Protein AF-A0A086YJJ3-F1 (afdb_monomer_lite)

Foldseek 3Di:
DPDDDVVVVVVVVVVVVVVVVVVVCVVPVPPPPPPPPDDPVVVVVVVVVVVVVVVVCCVVVQWDDPDPPDIDGPD

Secondary structure (DSSP, 8-state):
-----HHHHHHHHHHHHHHHHHHHHHHT---PPP-PPPPHHHHHHHHHHHHHHHHHHHHTTSEEEEETTEEEE--

Sequence (75 aa):
MRNINYDTYIEQLRKRALHIYTRWTTQTGKAMPSRKPRDPEEDITLFLLDQKRWQQALASGRLERVGPRRYRWHG

Structure (mmCIF, N/CA/C/O backbone):
data_AF-A0A086YJJ3-F1
#
_entry.id   AF-A0A086YJJ3-F1
#
loop_
_atom_site.group_PDB
_atom_site.id
_atom_site.type_symbol
_atom_site.label_atom_id
_atom_site.label_alt_id
_atom_site.label_comp_id
_atom_site.label_asym_id
_atom_site.label_entity_id
_atom_site.label_seq_id
_atom_site.pdbx_PDB_ins_code
_atom_site.Cartn_x
_atom_site.Cartn_y
_atom_site.Cartn_z
_atom_site.occupancy
_atom_site.B_iso_or_equiv
_atom_site.auth_seq_id
_atom_site.auth_comp_id
_atom_site.auth_asym_id
_atom_site.auth_atom_id
_atom_site.pdbx_PDB_model_num
ATOM 1 N N . MET A 1 1 ? 28.264 -11.705 -63.887 1.00 56.94 1 MET A N 1
ATOM 2 C CA . MET A 1 1 ? 27.481 -11.258 -62.709 1.00 56.94 1 MET A CA 1
ATOM 3 C C . MET A 1 1 ? 26.814 -12.478 -62.096 1.00 56.94 1 MET A C 1
ATOM 5 O O . MET A 1 1 ? 26.240 -13.260 -62.842 1.00 56.94 1 MET A O 1
ATOM 9 N N . ARG A 1 2 ? 26.953 -12.711 -60.784 1.00 67.12 2 ARG A N 1
ATOM 10 C CA . ARG A 1 2 ? 26.266 -13.831 -60.115 1.00 67.12 2 ARG A CA 1
ATOM 11 C C . ARG A 1 2 ? 24.770 -13.521 -60.097 1.00 67.12 2 ARG A C 1
ATOM 13 O O . ARG A 1 2 ? 24.389 -12.469 -59.597 1.00 67.12 2 ARG A O 1
ATOM 20 N N . ASN A 1 3 ? 23.953 -14.406 -60.660 1.00 70.44 3 ASN A N 1
ATOM 21 C CA . ASN A 1 3 ? 22.505 -14.244 -60.662 1.00 70.44 3 ASN A CA 1
ATOM 22 C C . ASN A 1 3 ? 21.996 -14.572 -59.251 1.00 70.44 3 ASN A C 1
ATOM 24 O O . ASN A 1 3 ? 22.014 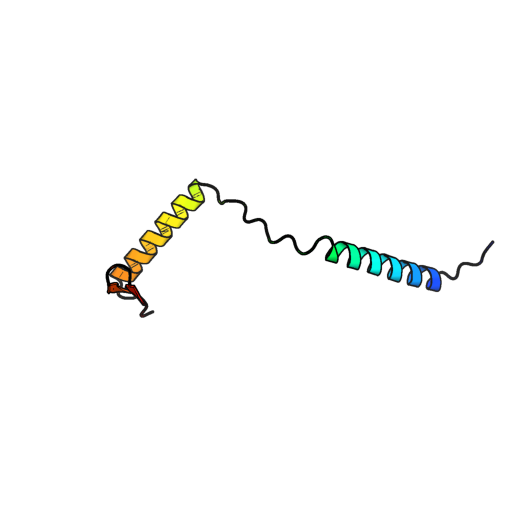-15.731 -58.838 1.00 70.44 3 ASN A O 1
ATOM 28 N N . ILE A 1 4 ? 21.670 -13.548 -58.465 1.00 69.94 4 ILE A N 1
ATOM 29 C CA . ILE A 1 4 ? 21.161 -13.725 -57.104 1.00 69.94 4 ILE A CA 1
ATOM 30 C C . ILE A 1 4 ? 19.650 -13.878 -57.224 1.00 69.94 4 ILE A C 1
ATOM 32 O O . ILE A 1 4 ? 18.962 -12.936 -57.608 1.00 69.94 4 ILE A O 1
ATOM 36 N N . ASN A 1 5 ? 19.135 -15.063 -56.902 1.00 84.50 5 ASN A N 1
ATOM 37 C CA . ASN A 1 5 ? 17.697 -15.261 -56.795 1.00 84.50 5 ASN A CA 1
ATOM 38 C C . ASN A 1 5 ? 17.186 -14.449 -55.590 1.00 84.50 5 ASN A C 1
ATOM 40 O O . ASN A 1 5 ? 17.536 -14.731 -54.439 1.00 84.50 5 ASN A O 1
ATOM 44 N N . TYR A 1 6 ? 16.388 -13.424 -55.880 1.00 82.12 6 TYR A N 1
ATOM 45 C CA . TYR A 1 6 ? 15.907 -12.458 -54.898 1.00 82.12 6 TYR A CA 1
ATOM 46 C C . TYR A 1 6 ? 15.104 -13.119 -53.772 1.00 82.12 6 TYR A C 1
ATOM 48 O O . TYR A 1 6 ? 15.298 -12.787 -52.602 1.00 82.12 6 TYR A O 1
ATOM 56 N N . ASP A 1 7 ? 14.291 -14.122 -54.096 1.00 85.31 7 ASP A N 1
ATOM 57 C CA . ASP A 1 7 ? 13.461 -14.822 -53.115 1.00 85.31 7 ASP A CA 1
ATOM 58 C C . ASP A 1 7 ? 14.330 -15.570 -52.102 1.00 85.31 7 ASP A C 1
ATOM 60 O O . ASP A 1 7 ? 14.159 -15.434 -50.888 1.00 85.31 7 ASP A O 1
ATOM 64 N N . THR A 1 8 ? 15.360 -16.269 -52.589 1.00 85.75 8 THR A N 1
ATOM 65 C CA . THR A 1 8 ? 16.309 -16.980 -51.717 1.00 85.75 8 THR A CA 1
ATOM 66 C C . THR A 1 8 ? 17.092 -16.027 -50.814 1.00 85.75 8 THR A C 1
ATOM 68 O O . THR A 1 8 ? 17.373 -16.342 -49.655 1.00 85.75 8 THR A O 1
ATOM 71 N N . TYR A 1 9 ? 17.416 -14.836 -51.320 1.00 85.44 9 TYR A N 1
ATOM 72 C CA . TYR A 1 9 ? 18.100 -13.804 -50.553 1.00 85.44 9 TYR A CA 1
ATOM 73 C C . TYR A 1 9 ? 17.209 -13.258 -49.429 1.00 85.44 9 TYR A C 1
ATOM 75 O O . TYR A 1 9 ? 17.654 -13.165 -48.281 1.00 85.44 9 TYR A O 1
ATOM 83 N N . ILE A 1 10 ? 15.940 -12.963 -49.724 1.00 88.00 10 ILE A N 1
ATOM 84 C CA . ILE A 1 10 ? 14.976 -12.470 -48.734 1.00 88.00 10 ILE A CA 1
ATOM 85 C C . ILE A 1 10 ? 14.707 -13.511 -47.645 1.00 88.00 10 ILE A C 1
ATOM 87 O O . ILE A 1 10 ? 14.655 -13.160 -46.463 1.00 88.00 10 ILE A O 1
ATOM 91 N N . GLU A 1 11 ? 14.598 -14.794 -47.992 1.00 90.38 11 GLU A N 1
ATOM 92 C CA . GLU A 1 11 ? 14.446 -15.854 -46.992 1.00 90.38 11 GLU A CA 1
ATOM 93 C C . GLU A 1 11 ? 15.648 -15.948 -46.046 1.00 90.38 11 GLU A C 1
ATOM 95 O O . GLU A 1 11 ? 15.485 -16.053 -44.825 1.00 90.38 11 GLU A O 1
ATOM 100 N N . GLN A 1 12 ? 16.867 -15.881 -46.587 1.00 89.31 12 GLN A N 1
ATOM 101 C CA . GLN A 1 12 ? 18.087 -15.893 -45.779 1.00 89.31 12 GLN A CA 1
ATOM 102 C C . GLN A 1 12 ? 18.179 -14.660 -44.875 1.00 89.31 12 GLN A C 1
ATOM 104 O O . GLN A 1 12 ? 18.569 -14.776 -43.709 1.00 89.31 12 GLN A O 1
ATOM 109 N N . LEU A 1 13 ? 17.780 -13.492 -45.383 1.00 90.62 13 LEU A N 1
ATOM 110 C CA . LEU A 1 13 ? 17.743 -12.253 -44.616 1.00 90.62 13 LEU A CA 1
ATOM 111 C C . LEU A 1 13 ? 16.750 -12.348 -43.452 1.00 90.62 13 LEU A C 1
ATOM 113 O O . LEU A 1 13 ? 17.108 -12.024 -42.320 1.00 90.62 13 LEU A O 1
ATOM 117 N N . ARG A 1 14 ? 15.539 -12.865 -43.697 1.00 90.00 14 ARG A N 1
ATOM 118 C CA . ARG A 1 14 ? 14.515 -13.075 -42.659 1.00 90.00 14 ARG A CA 1
ATOM 119 C C . ARG A 1 14 ? 14.995 -14.027 -41.567 1.00 90.00 14 ARG A C 1
ATOM 121 O O . ARG A 1 14 ? 14.844 -13.717 -40.388 1.00 90.00 14 ARG A O 1
ATOM 128 N N . LYS A 1 15 ? 15.631 -15.145 -41.937 1.00 90.56 15 LYS A N 1
ATOM 129 C CA . LYS A 1 15 ? 16.202 -16.107 -40.974 1.00 90.56 15 LYS A CA 1
ATOM 130 C C . LYS A 1 15 ? 17.279 -15.463 -40.096 1.00 90.56 15 LYS A C 1
ATOM 132 O O . LYS A 1 15 ? 17.276 -15.654 -38.881 1.00 90.56 15 LYS A O 1
ATOM 137 N N . ARG A 1 16 ? 18.170 -14.659 -40.686 1.00 89.06 16 ARG A N 1
ATOM 138 C CA . ARG A 1 16 ? 19.207 -13.922 -39.940 1.00 89.06 16 ARG A CA 1
ATOM 139 C C . ARG A 1 16 ? 18.609 -12.864 -39.016 1.00 89.06 16 ARG A C 1
ATOM 141 O O . ARG A 1 16 ? 18.999 -12.796 -37.855 1.00 89.06 16 ARG A O 1
ATOM 148 N N . ALA A 1 17 ? 17.646 -12.084 -39.504 1.00 88.31 17 ALA A N 1
ATOM 149 C CA . ALA A 1 17 ? 16.960 -11.068 -38.711 1.00 88.31 17 ALA A CA 1
ATOM 150 C C . ALA A 1 17 ? 16.229 -11.687 -37.510 1.00 88.31 17 ALA A C 1
ATOM 152 O O . ALA A 1 17 ? 16.373 -11.203 -36.389 1.00 88.31 17 ALA A O 1
ATOM 153 N N . LEU A 1 18 ? 15.527 -12.807 -37.717 1.00 89.88 18 LEU A N 1
ATOM 154 C CA . LEU A 1 18 ? 14.857 -13.546 -36.647 1.00 89.88 18 LEU A CA 1
ATOM 155 C C . LEU A 1 18 ? 15.851 -14.054 -35.597 1.00 89.88 18 LEU A C 1
ATOM 157 O O . LEU A 1 18 ? 15.595 -13.941 -34.400 1.00 89.88 18 LEU A O 1
ATOM 161 N N . HIS A 1 19 ? 16.998 -14.582 -36.026 1.00 87.38 19 HIS A N 1
ATOM 162 C CA . HIS A 1 19 ? 18.035 -15.051 -35.112 1.00 87.38 19 HIS A CA 1
ATOM 163 C C . HIS A 1 19 ? 18.614 -13.908 -34.263 1.00 87.38 19 HIS A C 1
ATOM 165 O O . HIS A 1 19 ? 18.768 -14.058 -33.051 1.00 87.38 19 HIS A O 1
ATOM 171 N N . ILE A 1 20 ? 18.868 -12.747 -34.877 1.00 86.44 20 ILE A N 1
ATOM 172 C CA . ILE A 1 20 ? 19.338 -11.543 -34.176 1.00 86.44 20 ILE A CA 1
ATOM 173 C C . ILE A 1 20 ? 18.287 -11.052 -33.179 1.00 86.44 20 ILE A C 1
ATOM 175 O O . ILE A 1 20 ? 18.630 -10.800 -32.029 1.00 86.44 20 ILE A O 1
ATOM 179 N N . TYR A 1 21 ? 17.017 -10.968 -3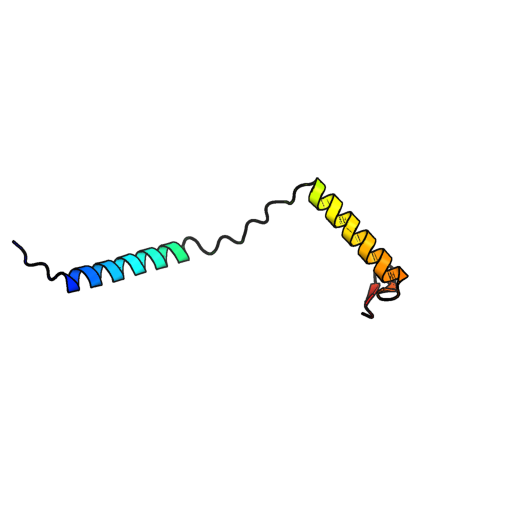3.584 1.00 82.44 21 TYR A N 1
ATOM 180 C CA . TYR A 1 21 ? 15.918 -10.576 -32.701 1.00 82.44 21 TYR A CA 1
ATOM 181 C C . TYR A 1 21 ? 15.798 -11.523 -31.505 1.00 82.44 21 TYR A C 1
ATOM 183 O O . TYR A 1 21 ? 15.788 -11.078 -30.362 1.00 82.44 21 TYR A O 1
ATOM 191 N N . THR A 1 22 ? 15.800 -12.833 -31.759 1.00 81.81 22 THR A N 1
ATOM 192 C CA . THR A 1 22 ? 15.708 -13.855 -30.710 1.00 81.81 22 THR A CA 1
ATOM 193 C C . THR A 1 22 ? 16.868 -13.717 -29.726 1.00 81.81 22 THR A C 1
ATOM 195 O O . THR A 1 22 ? 16.647 -13.648 -28.520 1.00 81.81 22 THR A O 1
ATOM 198 N N . ARG A 1 23 ? 18.103 -13.581 -30.227 1.00 81.81 23 ARG A N 1
ATOM 199 C CA . ARG A 1 23 ? 19.297 -13.378 -29.395 1.00 81.81 23 ARG A CA 1
ATOM 200 C C . ARG A 1 23 ? 19.252 -12.069 -28.607 1.00 81.81 23 ARG A C 1
ATOM 202 O O . ARG A 1 23 ? 19.659 -12.043 -27.451 1.00 81.81 23 ARG A O 1
ATOM 209 N N . TRP A 1 24 ? 18.752 -10.998 -29.217 1.00 75.94 24 TRP A N 1
ATOM 210 C CA . TRP A 1 24 ? 18.574 -9.719 -28.544 1.00 75.94 24 TRP A CA 1
ATOM 211 C C . TRP A 1 24 ? 17.573 -9.862 -27.401 1.00 75.94 24 TRP A C 1
ATOM 213 O O . TRP A 1 24 ? 17.939 -9.560 -26.277 1.00 75.94 24 TRP A O 1
ATOM 223 N N . THR A 1 25 ? 16.385 -10.428 -27.644 1.00 75.44 25 THR A N 1
ATOM 224 C CA . THR A 1 25 ? 15.344 -10.622 -26.614 1.00 75.44 25 THR A CA 1
ATOM 225 C C . THR A 1 25 ? 15.760 -11.535 -25.460 1.00 75.44 25 THR A C 1
ATOM 227 O O . THR A 1 25 ? 15.276 -11.359 -24.344 1.00 75.44 25 THR A O 1
ATOM 230 N N . THR A 1 26 ? 16.647 -12.508 -25.697 1.00 71.94 26 THR A N 1
ATOM 231 C CA . THR A 1 26 ? 17.165 -13.378 -24.631 1.00 71.94 26 THR A CA 1
ATOM 232 C C . THR A 1 26 ? 18.274 -12.707 -23.822 1.00 71.94 26 THR A C 1
ATOM 234 O O . THR A 1 26 ? 18.354 -12.937 -22.618 1.00 71.94 26 THR A O 1
ATOM 237 N N . GLN A 1 27 ? 19.097 -11.848 -24.439 1.00 69.88 27 GLN A N 1
ATOM 238 C CA . GLN A 1 27 ? 20.093 -11.029 -23.732 1.00 69.88 27 GLN A CA 1
ATOM 239 C C . GLN A 1 27 ? 19.468 -9.847 -22.986 1.00 69.88 27 GLN A C 1
ATOM 241 O O . GLN A 1 27 ? 19.875 -9.553 -21.865 1.00 69.88 27 GLN A O 1
ATOM 246 N N . THR A 1 28 ? 18.449 -9.205 -23.554 1.00 61.75 28 THR A N 1
ATOM 247 C CA . THR A 1 28 ? 17.591 -8.228 -22.871 1.00 61.75 28 THR A CA 1
ATOM 248 C C . THR A 1 28 ? 16.477 -8.941 -22.117 1.00 61.75 28 THR A C 1
ATOM 250 O O . THR A 1 28 ? 15.311 -8.548 -22.199 1.00 61.75 28 THR A O 1
ATOM 253 N N . GLY A 1 29 ? 16.835 -10.004 -21.381 1.00 60.47 29 GLY A N 1
ATOM 254 C CA . GLY A 1 29 ? 15.930 -10.687 -20.464 1.00 60.47 29 GLY A CA 1
ATOM 255 C C . GLY A 1 29 ? 15.139 -9.629 -19.714 1.00 60.47 29 GLY A C 1
ATOM 256 O O . GLY A 1 29 ? 15.757 -8.762 -19.099 1.00 60.47 29 GLY A O 1
ATOM 257 N N . LYS A 1 30 ? 13.809 -9.629 -19.923 1.00 60.84 30 LYS A N 1
ATOM 258 C CA . LYS A 1 30 ? 12.876 -8.553 -19.554 1.00 60.84 30 LYS A CA 1
ATOM 259 C C . LYS A 1 30 ? 13.400 -7.836 -18.322 1.00 60.84 30 LYS A C 1
ATOM 261 O O . LYS A 1 30 ? 13.340 -8.412 -17.236 1.00 60.84 30 LYS A O 1
ATOM 266 N N . ALA A 1 31 ? 13.958 -6.637 -18.499 1.00 58.41 31 ALA A N 1
ATOM 267 C CA . ALA A 1 31 ? 14.377 -5.842 -17.360 1.00 58.41 31 ALA A CA 1
ATOM 268 C C . ALA A 1 31 ? 13.144 -5.754 -16.464 1.00 58.41 31 ALA A C 1
ATOM 270 O O . ALA A 1 31 ? 12.114 -5.223 -16.889 1.00 58.41 31 ALA A O 1
ATOM 271 N N . MET A 1 32 ? 13.206 -6.387 -15.287 1.00 62.06 32 MET A N 1
ATOM 272 C CA . MET A 1 32 ? 12.146 -6.269 -14.296 1.00 62.06 32 MET A CA 1
ATOM 273 C C . MET A 1 32 ? 11.916 -4.770 -14.160 1.00 62.06 32 MET A C 1
ATOM 275 O O . MET A 1 32 ? 12.916 -4.068 -13.968 1.00 62.06 32 MET A O 1
ATOM 279 N N . PRO A 1 33 ? 10.682 -4.268 -14.365 1.00 61.12 33 PRO A N 1
ATOM 280 C CA . PRO A 1 33 ? 10.425 -2.839 -14.337 1.00 61.12 33 PRO A CA 1
ATOM 281 C C . PRO A 1 33 ? 11.114 -2.291 -13.100 1.00 61.12 33 PRO A C 1
ATOM 283 O O . PRO A 1 33 ? 10.842 -2.759 -11.988 1.00 61.12 33 PRO A O 1
ATOM 286 N N . SER A 1 34 ? 12.107 -1.417 -13.308 1.00 59.75 34 SER A N 1
ATOM 287 C CA . SER A 1 34 ? 12.864 -0.913 -12.178 1.00 59.75 34 SER A CA 1
ATOM 288 C C . SER A 1 34 ? 11.840 -0.206 -11.313 1.00 59.75 34 SER A C 1
ATOM 290 O O . SER A 1 34 ? 11.106 0.673 -11.774 1.00 59.75 34 SER A O 1
ATOM 292 N N . ARG A 1 35 ? 11.699 -0.670 -10.071 1.00 66.06 35 ARG A N 1
ATOM 293 C CA . ARG A 1 35 ? 10.921 0.048 -9.073 1.00 66.06 35 ARG A CA 1
ATOM 294 C C . ARG A 1 35 ? 11.716 1.310 -8.789 1.00 66.06 35 ARG A C 1
ATOM 296 O O . ARG A 1 35 ? 12.504 1.335 -7.848 1.00 66.06 35 ARG A O 1
ATOM 303 N N . LYS A 1 36 ? 11.585 2.321 -9.654 1.00 72.12 36 LYS A N 1
ATOM 304 C CA . LYS A 1 36 ? 12.017 3.666 -9.303 1.00 72.12 36 LYS A CA 1
ATOM 305 C C . LYS A 1 36 ? 11.372 3.953 -7.947 1.00 72.12 36 LYS A C 1
ATOM 307 O O . LYS A 1 36 ? 10.169 3.698 -7.811 1.00 72.12 36 LYS A O 1
ATOM 312 N N . PRO A 1 37 ? 12.157 4.368 -6.940 1.00 72.75 37 PRO A N 1
ATOM 313 C CA . PRO A 1 37 ? 11.570 4.779 -5.681 1.00 72.75 37 PRO A CA 1
ATOM 314 C C . PRO A 1 37 ? 10.539 5.863 -5.993 1.00 72.75 37 PRO A C 1
ATOM 316 O O . PRO A 1 37 ? 10.762 6.692 -6.881 1.00 72.75 37 PRO A O 1
ATOM 319 N N . ARG A 1 38 ? 9.382 5.782 -5.332 1.00 79.62 38 ARG A N 1
ATOM 320 C CA . ARG A 1 38 ? 8.368 6.830 -5.433 1.00 79.62 38 ARG A CA 1
ATOM 321 C C . ARG A 1 38 ? 8.963 8.150 -4.977 1.00 79.62 38 ARG A C 1
ATOM 323 O O . ARG A 1 38 ? 9.938 8.165 -4.219 1.00 79.62 38 ARG A O 1
ATOM 330 N N . ASP A 1 39 ? 8.361 9.236 -5.441 1.00 90.38 39 ASP A N 1
ATOM 331 C CA . ASP A 1 39 ? 8.667 10.530 -4.859 1.00 90.38 39 ASP A CA 1
ATOM 332 C C . ASP A 1 39 ? 8.385 10.483 -3.338 1.00 90.38 39 ASP A C 1
ATOM 334 O O . ASP A 1 39 ? 7.377 9.888 -2.933 1.00 90.38 39 ASP A O 1
ATOM 338 N N . PRO A 1 40 ? 9.258 11.038 -2.479 1.00 91.56 40 PRO A N 1
ATOM 339 C CA . PRO A 1 40 ? 9.055 11.001 -1.033 1.00 91.56 40 PRO A CA 1
ATOM 340 C C . PRO A 1 40 ? 7.711 11.592 -0.589 1.00 91.56 40 PRO A C 1
ATOM 342 O O . PRO A 1 40 ? 7.096 11.079 0.347 1.00 91.56 40 PRO A O 1
ATOM 345 N N . GLU A 1 41 ? 7.224 12.638 -1.261 1.00 93.19 41 GLU A N 1
ATOM 346 C CA . GLU A 1 41 ? 5.935 13.257 -0.946 1.00 93.19 41 GLU A CA 1
ATOM 347 C C . GLU A 1 41 ? 4.767 12.352 -1.349 1.00 93.19 41 GLU A C 1
ATOM 349 O O . GLU A 1 41 ? 3.779 12.229 -0.614 1.00 93.19 41 GLU A O 1
ATOM 354 N N . GLU A 1 42 ? 4.891 11.672 -2.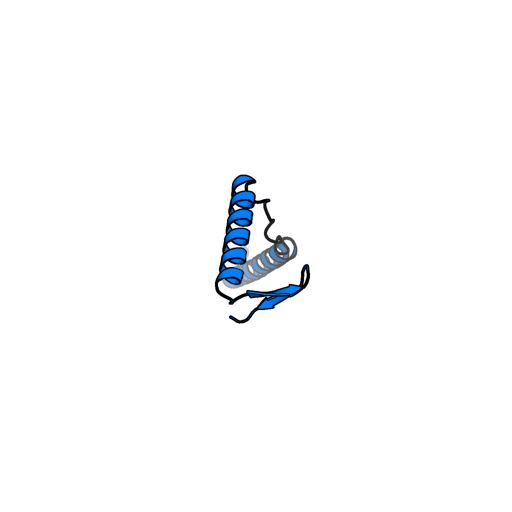492 1.00 92.00 42 GLU A N 1
ATOM 355 C CA . GLU A 1 42 ? 3.915 10.678 -2.945 1.00 92.00 42 GLU A CA 1
ATOM 356 C C . GLU A 1 42 ? 3.816 9.524 -1.940 1.00 92.00 42 GLU A C 1
ATOM 358 O O . GLU A 1 42 ? 2.713 9.120 -1.567 1.00 92.00 42 GLU A O 1
ATOM 363 N N . ASP A 1 43 ? 4.951 9.022 -1.454 1.00 92.06 43 ASP A N 1
ATOM 364 C CA . ASP A 1 43 ? 4.983 7.904 -0.510 1.00 92.06 43 ASP A CA 1
ATOM 365 C C . ASP A 1 43 ? 4.320 8.264 0.830 1.00 92.06 43 ASP A C 1
ATOM 367 O O . ASP A 1 43 ? 3.463 7.523 1.324 1.00 92.06 43 ASP A O 1
ATOM 371 N N . ILE A 1 44 ? 4.614 9.456 1.365 1.00 94.25 44 ILE A N 1
ATOM 372 C CA . ILE A 1 44 ? 3.962 9.988 2.573 1.00 94.25 44 ILE A CA 1
ATOM 373 C C . ILE A 1 44 ? 2.454 10.136 2.348 1.00 94.25 44 ILE A C 1
ATOM 375 O O . ILE A 1 44 ? 1.647 9.742 3.195 1.00 94.25 44 ILE A O 1
ATOM 379 N N . THR A 1 45 ? 2.052 10.686 1.203 1.00 95.56 45 THR A N 1
ATOM 380 C CA . THR A 1 45 ? 0.638 10.909 0.887 1.00 95.56 45 THR A CA 1
ATOM 381 C C . THR A 1 45 ? -0.130 9.591 0.808 1.00 95.56 45 THR A C 1
ATOM 383 O O . THR A 1 45 ? -1.217 9.466 1.380 1.00 95.56 45 THR A O 1
ATOM 386 N N . LEU A 1 46 ? 0.439 8.584 0.142 1.00 94.75 46 LEU A N 1
ATOM 387 C CA . LEU A 1 46 ? -0.157 7.253 0.028 1.00 94.75 46 LEU A CA 1
ATOM 388 C C . LEU A 1 46 ? -0.241 6.549 1.384 1.00 94.75 46 LEU A C 1
ATOM 390 O O . LEU A 1 46 ? -1.279 5.963 1.694 1.00 94.75 46 LEU A O 1
ATOM 394 N N . PHE A 1 47 ? 0.788 6.676 2.223 1.00 94.19 47 PHE A N 1
ATOM 395 C CA . PHE A 1 47 ? 0.764 6.160 3.590 1.00 94.19 47 PHE A CA 1
ATOM 396 C C . PHE A 1 47 ? -0.399 6.750 4.406 1.00 94.19 47 PHE A C 1
ATOM 398 O O . PHE A 1 47 ? -1.162 6.013 5.038 1.00 94.19 47 PHE A O 1
ATOM 405 N N . LEU A 1 48 ? -0.583 8.073 4.358 1.00 96.94 48 LEU A N 1
ATOM 406 C CA . LEU A 1 48 ? -1.673 8.750 5.068 1.00 96.94 48 LEU A CA 1
ATOM 407 C C . LEU A 1 48 ? -3.054 8.356 4.526 1.00 96.94 48 LEU A C 1
ATOM 409 O O . LEU A 1 48 ? -4.009 8.208 5.295 1.00 96.94 48 LEU A O 1
ATOM 413 N N . LEU A 1 49 ? -3.177 8.175 3.209 1.00 97.06 49 LEU A N 1
ATOM 414 C CA . LEU A 1 49 ? -4.416 7.717 2.581 1.00 97.06 49 LEU A CA 1
ATOM 415 C C . LEU A 1 49 ? -4.791 6.305 3.030 1.00 97.06 49 LEU A C 1
ATOM 417 O O . LEU A 1 49 ? -5.944 6.073 3.401 1.00 97.06 49 LEU A O 1
ATOM 421 N N . ASP A 1 50 ? -3.834 5.381 3.044 1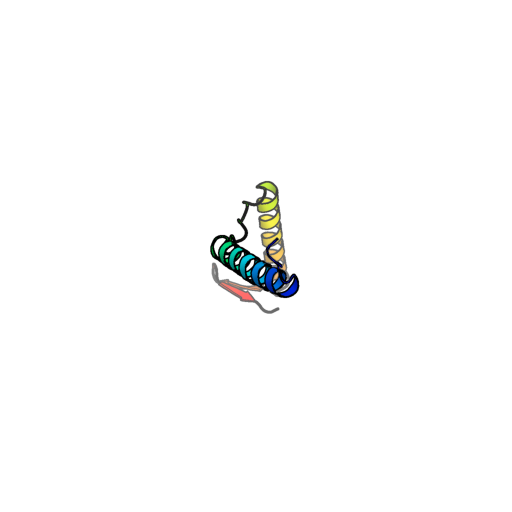.00 95.88 50 ASP A N 1
ATOM 422 C CA . ASP A 1 50 ? -4.076 4.011 3.494 1.00 95.88 50 ASP A CA 1
ATOM 423 C C . ASP A 1 50 ? -4.422 3.959 4.983 1.00 95.88 50 ASP A C 1
ATOM 425 O O . ASP A 1 50 ? -5.364 3.263 5.369 1.00 95.88 50 ASP A O 1
ATOM 429 N N . GLN A 1 51 ? -3.760 4.768 5.816 1.00 94.62 51 GLN A N 1
ATOM 430 C CA . GLN A 1 51 ? -4.117 4.894 7.228 1.00 94.62 51 GLN A CA 1
ATOM 431 C C . GLN A 1 51 ? -5.574 5.349 7.405 1.00 94.62 51 GLN A C 1
ATOM 433 O O . GLN A 1 51 ? -6.323 4.742 8.177 1.00 94.62 51 GLN A O 1
ATOM 438 N N . LYS A 1 52 ? -6.004 6.384 6.671 1.00 95.94 52 LYS A N 1
ATOM 439 C CA . LYS A 1 52 ? -7.389 6.881 6.724 1.00 95.94 52 LYS A CA 1
ATOM 440 C C . LYS A 1 52 ? -8.391 5.830 6.258 1.00 95.94 52 LYS A C 1
ATOM 442 O O . LYS A 1 52 ? -9.408 5.625 6.919 1.00 95.94 52 LYS A O 1
ATOM 447 N N . ARG A 1 53 ? -8.103 5.131 5.156 1.00 94.69 53 ARG A N 1
ATOM 448 C CA . ARG A 1 53 ? -8.946 4.033 4.653 1.00 94.69 53 ARG A CA 1
ATOM 449 C C . ARG A 1 53 ? -9.096 2.927 5.691 1.00 94.69 53 ARG A C 1
ATOM 451 O O . ARG A 1 53 ? -10.205 2.447 5.914 1.00 94.69 53 ARG A O 1
ATOM 458 N N . TRP A 1 54 ? -8.006 2.565 6.362 1.00 91.62 54 TRP A N 1
ATOM 459 C CA . TRP A 1 54 ? -8.021 1.5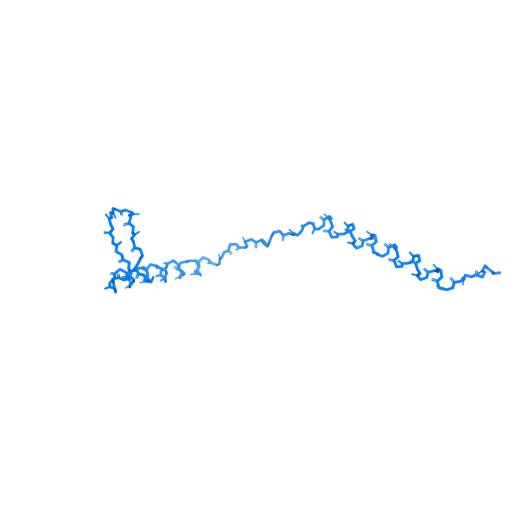48 7.409 1.00 91.62 54 TRP A CA 1
ATOM 460 C C . TRP A 1 54 ? -8.883 1.965 8.603 1.00 91.62 54 TRP A C 1
ATOM 462 O O . TRP A 1 54 ? -9.700 1.185 9.088 1.00 91.62 54 TRP A O 1
ATOM 472 N N . GLN A 1 55 ? -8.747 3.214 9.053 1.00 93.12 55 GLN A N 1
ATOM 473 C CA . GLN A 1 55 ? -9.569 3.771 10.130 1.00 93.12 55 GLN A CA 1
ATOM 474 C C . GLN A 1 55 ? -11.055 3.799 9.760 1.00 93.12 55 GLN A C 1
ATOM 476 O O . GLN A 1 55 ? -11.894 3.415 10.569 1.00 93.12 55 GLN A O 1
ATOM 481 N N . GLN A 1 56 ? -11.389 4.193 8.530 1.00 95.00 56 GLN A N 1
ATOM 482 C CA . GLN A 1 56 ? -12.767 4.167 8.037 1.00 95.00 56 GLN A CA 1
ATOM 483 C C . GLN A 1 56 ? -13.329 2.744 7.964 1.00 95.00 56 GLN A C 1
ATOM 485 O O . GLN A 1 56 ? -14.489 2.516 8.305 1.00 95.00 56 GLN A O 1
ATOM 490 N N . ALA A 1 57 ? -12.522 1.769 7.550 1.00 93.06 57 ALA A N 1
ATOM 491 C CA . ALA A 1 57 ? -12.940 0.374 7.503 1.00 93.06 57 ALA A CA 1
ATOM 492 C C . ALA A 1 57 ? -13.208 -0.189 8.911 1.00 93.06 57 ALA A C 1
ATOM 494 O O . ALA A 1 57 ? -14.184 -0.913 9.098 1.00 93.06 57 ALA A O 1
ATOM 495 N N . LEU A 1 58 ? -12.402 0.203 9.905 1.00 92.81 58 LEU A N 1
ATOM 496 C CA . LEU A 1 58 ? -12.654 -0.109 11.315 1.00 92.81 58 LEU A CA 1
ATOM 497 C C . LEU A 1 58 ? -13.939 0.558 11.826 1.00 92.81 58 LEU A C 1
ATOM 499 O O . LEU A 1 58 ? -14.772 -0.101 12.440 1.00 92.81 58 LEU A O 1
ATOM 503 N N . ALA A 1 59 ? -14.126 1.850 11.544 1.00 92.56 59 ALA A N 1
ATOM 504 C CA . ALA A 1 59 ? -15.293 2.608 11.997 1.00 92.56 59 ALA A CA 1
ATOM 505 C C . ALA A 1 59 ? -16.608 2.120 11.365 1.00 92.56 59 ALA A C 1
ATOM 507 O O . ALA A 1 59 ? -17.648 2.127 12.014 1.00 92.56 59 ALA A O 1
ATOM 508 N N . SER A 1 60 ? -16.564 1.677 10.107 1.00 93.31 60 SER A N 1
ATOM 509 C CA . SER A 1 60 ? -17.725 1.131 9.389 1.00 93.31 60 SER A CA 1
ATOM 510 C C . SER A 1 60 ? -18.027 -0.335 9.716 1.00 93.31 60 SER A C 1
ATOM 512 O O . SER A 1 60 ? -19.005 -0.872 9.205 1.00 93.31 60 SER A O 1
ATOM 514 N N . GLY A 1 61 ? -17.193 -1.006 10.518 1.00 91.31 61 GLY A N 1
ATOM 515 C CA . GLY A 1 61 ? -17.354 -2.425 10.851 1.00 91.31 61 GLY A CA 1
ATOM 516 C C . GLY A 1 61 ? -16.965 -3.401 9.733 1.00 91.31 61 GLY A C 1
ATOM 517 O O . GLY A 1 61 ? -17.021 -4.610 9.937 1.00 91.31 61 GLY A O 1
ATOM 518 N N . ARG A 1 62 ? -16.502 -2.911 8.571 1.00 90.81 62 ARG A N 1
ATOM 519 C CA . ARG A 1 62 ? -15.920 -3.759 7.506 1.00 90.81 62 ARG A CA 1
ATOM 520 C C . ARG A 1 62 ? -14.652 -4.472 7.964 1.00 90.81 62 ARG A C 1
ATOM 522 O O . ARG A 1 62 ? -14.275 -5.502 7.412 1.00 90.81 62 ARG A O 1
ATOM 529 N N . LEU A 1 63 ? -13.977 -3.893 8.947 1.00 92.19 63 LEU A N 1
ATOM 530 C CA . LEU A 1 63 ? -12.745 -4.381 9.530 1.00 92.19 63 LEU A CA 1
ATOM 531 C C . LEU A 1 63 ? -12.945 -4.451 11.045 1.00 92.19 63 LEU A C 1
ATOM 533 O O . LEU A 1 63 ? -13.315 -3.468 11.675 1.00 92.19 63 LEU A O 1
ATOM 537 N N . GLU A 1 64 ? -12.700 -5.610 11.641 1.00 92.56 64 GLU A N 1
ATOM 538 C CA . GLU A 1 64 ? -12.828 -5.833 13.080 1.00 92.56 64 GLU A CA 1
ATOM 539 C C . GLU A 1 64 ? -11.454 -6.144 13.673 1.00 92.56 64 GLU A C 1
ATOM 541 O O . GLU A 1 64 ? -10.685 -6.938 13.126 1.00 92.56 64 GLU A O 1
ATOM 546 N N . ARG A 1 65 ? -11.118 -5.529 14.808 1.00 91.06 65 ARG A N 1
ATOM 547 C CA . ARG A 1 65 ? -9.855 -5.793 15.500 1.00 91.06 65 ARG A CA 1
ATOM 548 C C . ARG A 1 65 ? -10.020 -6.971 16.462 1.00 91.06 65 ARG A C 1
ATOM 550 O O . ARG A 1 65 ? -10.551 -6.817 17.551 1.00 91.06 65 ARG A O 1
ATOM 557 N N . VAL A 1 66 ? -9.494 -8.129 16.075 1.00 92.94 66 VAL A N 1
ATOM 558 C CA . VAL A 1 66 ? -9.528 -9.380 16.860 1.00 92.94 66 VAL A CA 1
ATOM 559 C C . VAL A 1 66 ? -8.389 -9.446 17.889 1.00 92.94 66 VAL A C 1
ATOM 561 O O . VAL A 1 66 ? -8.434 -10.213 18.844 1.00 92.94 66 VAL A O 1
ATOM 564 N N . GLY A 1 67 ? -7.328 -8.656 17.706 1.00 92.38 67 GLY A N 1
ATOM 565 C CA . GLY A 1 67 ? -6.203 -8.604 18.638 1.00 92.38 67 GLY A CA 1
ATOM 566 C C . GLY A 1 67 ? -5.225 -7.466 18.340 1.00 92.38 67 GLY A C 1
ATOM 567 O O . GLY A 1 67 ? -5.473 -6.644 17.454 1.00 92.38 67 GLY A O 1
ATOM 568 N N . PRO A 1 68 ? -4.069 -7.413 19.028 1.00 87.81 68 PRO A N 1
ATOM 569 C CA . PRO A 1 68 ? -3.141 -6.280 18.954 1.00 87.81 68 PRO A CA 1
ATOM 570 C C . PRO A 1 68 ? -2.700 -5.927 17.526 1.00 87.81 68 PRO A C 1
ATOM 572 O O . PRO A 1 68 ? -2.616 -4.747 17.190 1.00 87.81 68 PRO A O 1
ATOM 575 N N . ARG A 1 69 ? -2.495 -6.946 16.680 1.00 87.25 69 ARG A N 1
ATOM 576 C CA . ARG A 1 69 ? -2.164 -6.845 15.245 1.00 87.25 69 ARG A CA 1
ATOM 577 C C . ARG A 1 69 ? -3.005 -7.787 14.373 1.00 87.25 69 ARG A C 1
ATOM 579 O O . ARG A 1 69 ? -2.589 -8.164 13.284 1.00 87.25 69 ARG A O 1
ATOM 586 N N . ARG A 1 70 ? -4.160 -8.229 14.877 1.00 90.56 70 ARG A N 1
ATOM 587 C CA . ARG A 1 70 ? -5.031 -9.189 14.188 1.00 90.56 70 ARG A CA 1
ATOM 588 C C . ARG A 1 70 ? -6.325 -8.499 13.819 1.00 90.56 70 ARG A C 1
ATOM 590 O O . ARG A 1 70 ? -7.001 -7.956 14.690 1.00 90.56 70 ARG A O 1
ATOM 597 N N . TYR A 1 71 ? -6.648 -8.559 12.541 1.00 91.56 71 TYR A N 1
ATOM 598 C CA . TYR A 1 71 ? -7.821 -7.928 11.978 1.00 91.56 71 TYR A CA 1
ATOM 599 C C . TYR A 1 71 ? -8.617 -8.948 11.174 1.00 91.56 71 TYR A C 1
ATOM 601 O O . TYR A 1 71 ? -8.033 -9.817 10.527 1.00 91.56 71 TYR A O 1
ATOM 609 N N . ARG A 1 72 ? -9.941 -8.845 11.232 1.00 91.19 72 ARG A N 1
ATOM 610 C CA . ARG A 1 72 ? -10.873 -9.654 10.455 1.00 91.19 72 ARG A CA 1
ATOM 611 C C . ARG A 1 72 ? -11.586 -8.749 9.467 1.00 91.19 72 ARG A C 1
ATOM 613 O O . ARG A 1 72 ? -12.113 -7.712 9.853 1.00 91.19 72 ARG A O 1
ATOM 620 N N . TRP A 1 73 ? -11.544 -9.127 8.199 1.00 91.12 73 TRP A N 1
ATOM 621 C CA . TRP A 1 73 ? -12.271 -8.447 7.137 1.00 91.12 73 TRP A CA 1
ATOM 622 C C . TRP A 1 73 ? -13.648 -9.096 6.980 1.00 91.12 73 TRP A C 1
ATOM 624 O O . TRP A 1 73 ? -13.738 -10.321 6.904 1.00 91.12 73 TRP A O 1
ATOM 634 N N . HIS A 1 74 ? -14.689 -8.269 6.952 1.00 85.81 74 HIS A N 1
ATOM 635 C CA . HIS A 1 74 ? -16.100 -8.658 6.840 1.00 85.81 74 HIS A CA 1
ATOM 636 C C . HIS A 1 74 ? -16.767 -8.111 5.572 1.00 85.81 74 HIS A C 1
ATOM 638 O O . HIS A 1 74 ? -17.990 -8.147 5.463 1.00 85.81 74 HIS A O 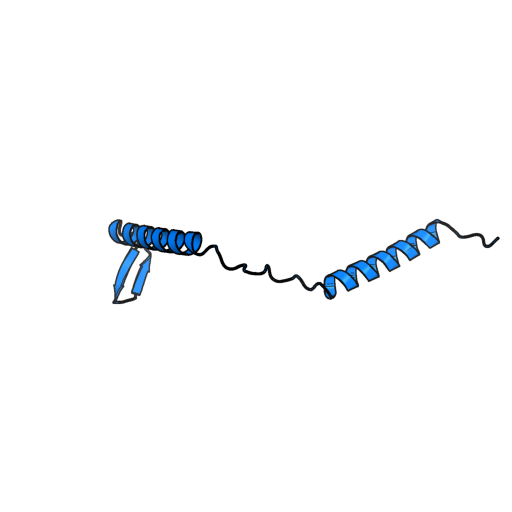1
ATOM 644 N N . GLY A 1 75 ? -15.980 -7.530 4.661 1.00 68.69 75 GLY A N 1
ATOM 645 C CA . GLY A 1 75 ? -16.489 -6.934 3.425 1.00 68.69 75 GLY A CA 1
ATOM 646 C C . GLY A 1 75 ? -16.841 -7.947 2.356 1.00 68.69 75 GLY A C 1
ATOM 647 O O . GLY A 1 75 ? -16.209 -9.027 2.338 1.00 68.69 75 GLY A O 1
#

Radius of gyration: 28.95 Å; chains: 1; bounding box: 45×30×82 Å

pLDDT: mean 84.31, std 11.4, range [56.94, 97.06]